Protein AF-X0W8U8-F1 (afdb_monomer_lite)

Foldseek 3Di:
DVVQLCVPVVLVPPPDPDPVVNVVVVVVSVVVLVVLVVVLVVCVVVDPQDQDDDPVDDDPDHDSLSSQLVVQLVVCCVPVQVVVVVPPVSVPDDPVVVVVCSNVVSNDD

Structure (mmCIF, N/CA/C/O backbone):
data_AF-X0W8U8-F1
#
_entry.id   AF-X0W8U8-F1
#
loop_
_atom_site.group_PDB
_atom_site.id
_atom_site.type_symbol
_atom_site.label_atom_id
_atom_site.label_alt_id
_atom_site.label_comp_id
_atom_site.label_asym_id
_atom_site.label_entity_id
_atom_site.label_seq_id
_atom_site.pdbx_PDB_ins_code
_atom_site.Cartn_x
_atom_site.Cartn_y
_atom_site.Cartn_z
_atom_site.occupancy
_atom_site.B_iso_or_equiv
_atom_site.auth_seq_id
_atom_site.auth_comp_id
_atom_site.auth_asym_id
_atom_site.auth_atom_id
_atom_site.pdbx_PDB_model_num
ATOM 1 N N . THR A 1 1 ? 5.059 -10.165 -7.908 1.00 59.38 1 THR A N 1
ATOM 2 C CA . THR A 1 1 ? 5.815 -10.692 -9.081 1.00 59.38 1 THR A CA 1
ATOM 3 C C . THR A 1 1 ? 6.487 -9.554 -9.841 1.00 59.38 1 THR 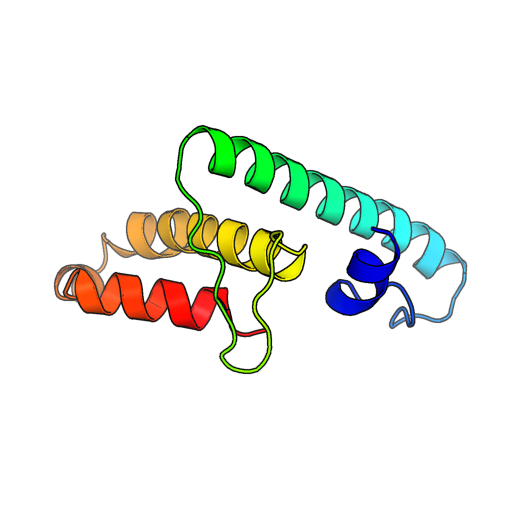A C 1
ATOM 5 O O . THR A 1 1 ? 6.141 -8.402 -9.612 1.00 59.38 1 THR A O 1
ATOM 8 N N . PHE A 1 2 ? 7.438 -9.831 -10.752 1.00 62.16 2 PHE A N 1
ATOM 9 C CA . PHE A 1 2 ? 8.121 -8.790 -11.560 1.00 62.16 2 PHE A CA 1
ATOM 10 C C . PHE A 1 2 ? 7.129 -7.910 -12.346 1.00 62.16 2 PHE A C 1
ATOM 12 O O . PHE A 1 2 ? 7.348 -6.720 -12.541 1.00 62.16 2 PHE A O 1
ATOM 19 N N . GLN A 1 3 ? 5.986 -8.496 -12.709 1.00 68.25 3 GLN A N 1
ATOM 20 C CA . GLN A 1 3 ? 4.838 -7.826 -13.316 1.00 68.25 3 GLN A CA 1
ATOM 21 C C . GLN A 1 3 ? 4.245 -6.703 -12.451 1.00 68.25 3 GLN A C 1
ATOM 23 O O . GLN A 1 3 ? 3.898 -5.645 -12.963 1.00 68.25 3 GLN A O 1
ATOM 28 N N . GLU A 1 4 ? 4.177 -6.891 -11.136 1.00 69.50 4 GLU A N 1
ATOM 29 C CA . GLU A 1 4 ? 3.630 -5.886 -10.219 1.00 69.50 4 GLU A CA 1
ATOM 30 C C . GLU A 1 4 ? 4.602 -4.724 -9.990 1.00 69.50 4 GLU A C 1
ATOM 32 O O . GLU A 1 4 ? 4.179 -3.572 -9.919 1.00 69.50 4 GLU A O 1
ATOM 37 N N . VAL A 1 5 ? 5.909 -5.010 -9.934 1.00 67.62 5 VAL A N 1
ATOM 38 C CA . VAL A 1 5 ? 6.968 -3.983 -9.895 1.00 67.62 5 VAL A CA 1
ATOM 39 C C . VAL A 1 5 ? 6.882 -3.114 -11.151 1.00 67.62 5 VAL A C 1
ATOM 41 O O . VAL A 1 5 ? 6.940 -1.890 -11.095 1.00 67.62 5 VAL A O 1
ATOM 44 N N . ARG A 1 6 ? 6.682 -3.757 -12.298 1.00 68.56 6 ARG A N 1
ATOM 45 C CA . ARG A 1 6 ? 6.540 -3.114 -13.598 1.00 68.56 6 ARG A CA 1
ATOM 46 C C . ARG A 1 6 ? 5.324 -2.188 -13.667 1.00 68.56 6 ARG A C 1
ATOM 48 O O . ARG A 1 6 ? 5.495 -1.015 -13.988 1.00 68.56 6 ARG A O 1
ATOM 55 N N . ALA A 1 7 ? 4.155 -2.682 -13.260 1.00 69.81 7 ALA A N 1
ATOM 56 C CA . ALA A 1 7 ? 2.890 -1.951 -13.315 1.00 69.81 7 ALA A CA 1
ATOM 57 C C . ALA A 1 7 ? 2.771 -0.810 -12.288 1.00 69.81 7 ALA A C 1
ATOM 59 O O . ALA A 1 7 ? 2.192 0.228 -12.594 1.00 69.81 7 ALA A O 1
ATOM 60 N N . HIS A 1 8 ? 3.301 -0.982 -11.072 1.00 70.88 8 HIS A N 1
ATOM 61 C CA . HIS A 1 8 ? 3.064 -0.036 -9.971 1.00 70.88 8 HIS A CA 1
ATOM 62 C C . HIS A 1 8 ? 4.269 0.834 -9.603 1.00 70.88 8 HIS A C 1
ATOM 64 O O . HIS A 1 8 ? 4.091 1.863 -8.955 1.00 70.88 8 HIS A O 1
ATOM 70 N N . LEU A 1 9 ? 5.487 0.447 -9.994 1.00 68.69 9 LEU A N 1
ATOM 71 C CA . LEU A 1 9 ? 6.717 1.185 -9.676 1.00 68.69 9 LEU A CA 1
ATOM 72 C C . LEU A 1 9 ? 7.404 1.777 -10.917 1.00 68.69 9 LEU A C 1
ATOM 74 O O . LEU A 1 9 ? 8.492 2.337 -10.801 1.00 68.69 9 LEU A O 1
ATOM 78 N N . GLY A 1 10 ? 6.783 1.678 -12.100 1.00 64.81 10 GLY A N 1
ATOM 79 C CA . GLY A 1 10 ? 7.294 2.291 -13.331 1.00 64.81 10 GLY A CA 1
ATOM 80 C C . GLY A 1 10 ? 8.600 1.669 -13.833 1.00 64.81 10 GLY A C 1
ATOM 81 O O . GLY A 1 10 ? 9.409 2.347 -14.464 1.00 64.81 10 GLY A O 1
ATOM 82 N N . PHE A 1 11 ? 8.823 0.384 -13.540 1.00 64.69 11 PHE A N 1
ATOM 83 C CA . PHE A 1 11 ? 10.043 -0.338 -13.924 1.00 64.69 11 PHE A CA 1
ATOM 84 C C . PHE A 1 11 ? 10.153 -0.563 -15.441 1.00 64.69 11 PHE A C 1
ATOM 86 O O . PHE A 1 11 ? 11.242 -0.776 -15.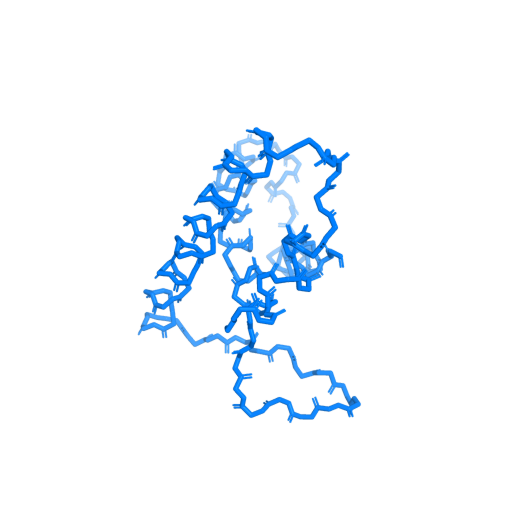960 1.00 64.69 11 PHE A O 1
ATOM 93 N N . GLU A 1 12 ? 9.023 -0.514 -16.149 1.00 64.00 12 GLU A N 1
ATOM 94 C CA . GLU A 1 12 ? 8.924 -0.744 -17.595 1.00 64.00 12 GLU A CA 1
ATOM 95 C C . GLU A 1 12 ? 9.443 0.429 -18.430 1.00 64.00 12 GLU A C 1
ATOM 97 O O . GLU A 1 12 ? 10.142 0.243 -19.423 1.00 64.00 12 GLU A O 1
ATOM 102 N N . THR A 1 13 ? 9.128 1.647 -17.992 1.00 64.06 13 THR A N 1
ATOM 103 C CA . THR A 1 13 ? 9.486 2.900 -18.662 1.00 64.06 13 THR A CA 1
ATOM 104 C C . THR A 1 13 ? 10.127 3.843 -17.648 1.00 64.06 13 THR A C 1
ATOM 106 O O . THR A 1 13 ? 9.466 4.755 -17.136 1.00 64.06 13 THR A O 1
ATOM 109 N N . PRO A 1 14 ? 11.411 3.634 -17.307 1.00 64.44 14 PRO A N 1
ATOM 110 C CA . PRO A 1 14 ? 12.125 4.562 -16.449 1.00 64.44 14 PRO A CA 1
ATOM 111 C C . PRO A 1 14 ? 12.130 5.951 -17.099 1.00 64.44 14 PRO A C 1
ATOM 113 O O . PRO A 1 14 ? 12.434 6.102 -18.279 1.00 64.44 14 PRO A O 1
ATOM 116 N N . ARG A 1 15 ? 11.847 6.997 -16.312 1.00 65.81 15 ARG A N 1
ATOM 117 C CA . ARG A 1 15 ? 11.816 8.405 -16.773 1.00 65.81 15 ARG A CA 1
ATOM 118 C C . ARG A 1 15 ? 13.130 8.871 -17.423 1.00 65.81 15 ARG A C 1
ATOM 120 O O . ARG A 1 15 ? 13.188 9.940 -18.022 1.00 65.81 15 ARG A O 1
ATOM 127 N N . GLN A 1 16 ? 14.207 8.116 -17.239 1.00 64.19 16 GLN A N 1
ATOM 128 C CA . GLN A 1 16 ? 15.525 8.364 -17.799 1.00 64.19 16 GLN A CA 1
ATOM 129 C C . GLN A 1 16 ? 15.933 7.151 -18.640 1.00 64.19 16 GLN A C 1
ATOM 131 O O . GLN A 1 16 ? 16.105 6.063 -18.099 1.00 64.19 16 GLN A O 1
ATOM 136 N N . TYR A 1 17 ? 16.140 7.360 -19.940 1.00 67.69 17 TYR A N 1
ATOM 137 C CA . TYR A 1 17 ? 16.497 6.306 -20.903 1.00 67.69 17 TYR A CA 1
ATOM 138 C C . TYR A 1 17 ? 17.997 5.964 -20.928 1.00 67.69 17 TYR A C 1
ATOM 140 O O . TYR A 1 17 ? 18.446 5.144 -21.723 1.00 67.69 17 TYR A O 1
ATOM 148 N N . VAL A 1 18 ? 18.803 6.588 -20.064 1.00 73.75 18 VAL A N 1
ATOM 149 C CA . VAL A 1 18 ? 20.249 6.349 -20.009 1.00 73.75 18 VAL A CA 1
ATOM 150 C C . VAL A 1 18 ? 20.531 5.113 -19.157 1.00 73.75 18 VAL A C 1
ATOM 152 O O . VAL A 1 18 ? 20.131 5.064 -17.993 1.00 73.75 18 VAL A O 1
ATOM 155 N N . ALA A 1 19 ? 21.290 4.151 -19.693 1.00 69.94 19 ALA A N 1
ATOM 156 C CA . ALA A 1 19 ? 21.614 2.884 -19.022 1.00 69.94 19 ALA A CA 1
ATOM 157 C C . ALA A 1 19 ? 22.120 3.080 -17.580 1.00 69.94 19 ALA A C 1
ATOM 159 O O . ALA A 1 19 ? 21.669 2.420 -16.648 1.00 69.94 19 ALA A O 1
ATOM 160 N N . LYS A 1 20 ? 22.991 4.072 -17.364 1.00 70.69 20 LYS A N 1
ATOM 161 C CA . LYS A 1 20 ? 23.553 4.403 -16.045 1.00 70.69 20 LYS A CA 1
ATOM 162 C C . LYS A 1 20 ? 22.501 4.843 -15.017 1.00 70.69 20 LYS A C 1
ATOM 164 O O . LYS A 1 20 ? 22.718 4.676 -13.820 1.00 70.69 20 LYS A O 1
ATOM 169 N N . SER A 1 21 ? 21.391 5.428 -15.461 1.00 67.38 21 SER A N 1
ATOM 170 C CA . SER A 1 21 ? 20.275 5.816 -14.594 1.00 67.38 21 SER A CA 1
ATOM 171 C C . SER A 1 21 ? 19.401 4.609 -14.258 1.00 67.38 21 SER A C 1
ATOM 173 O O . SER A 1 21 ? 19.066 4.425 -13.093 1.00 67.38 21 SER A O 1
ATOM 175 N N . VAL A 1 22 ? 19.132 3.735 -15.234 1.00 68.75 22 VAL A N 1
ATOM 176 C CA . VAL A 1 22 ? 18.366 2.490 -15.036 1.00 68.75 22 VAL A CA 1
ATOM 177 C C . VAL A 1 22 ? 19.071 1.539 -14.066 1.00 68.75 22 VAL A C 1
ATOM 179 O O . VAL A 1 22 ? 18.443 1.041 -13.134 1.00 68.75 22 VAL A O 1
ATOM 182 N N . LEU A 1 23 ? 20.390 1.352 -14.208 1.00 75.38 23 LEU A N 1
ATOM 183 C CA . LEU A 1 23 ? 21.175 0.505 -13.298 1.00 75.38 23 LEU A CA 1
ATOM 184 C C . LEU A 1 23 ? 21.179 1.007 -11.844 1.00 75.38 23 LEU A C 1
ATOM 186 O O . LEU A 1 23 ? 21.432 0.222 -10.936 1.00 75.38 23 LEU A O 1
ATOM 190 N N . ARG A 1 24 ? 20.900 2.295 -11.607 1.00 77.06 24 ARG A N 1
ATOM 191 C CA . ARG A 1 24 ? 20.806 2.865 -10.254 1.00 77.06 24 ARG A CA 1
ATOM 192 C C . ARG A 1 24 ? 19.393 2.799 -9.690 1.00 77.06 24 ARG A C 1
ATOM 194 O O . ARG A 1 24 ? 19.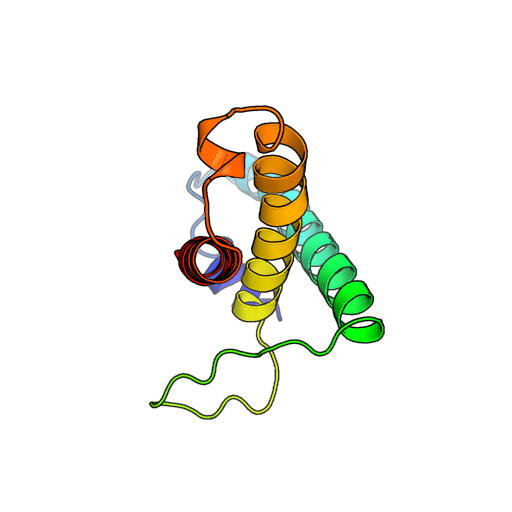233 2.561 -8.499 1.00 77.06 24 ARG A O 1
ATOM 201 N N . THR A 1 25 ? 18.368 3.015 -10.512 1.00 78.94 25 THR A N 1
ATOM 202 C CA . THR A 1 25 ? 16.975 3.048 -10.044 1.00 78.94 25 THR A CA 1
ATOM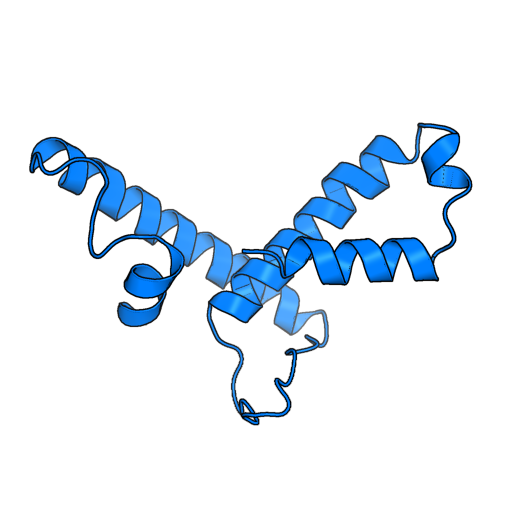 203 C C . THR A 1 25 ? 16.390 1.653 -9.866 1.00 78.94 25 THR A C 1
ATOM 205 O O . THR A 1 25 ? 15.654 1.434 -8.908 1.00 78.94 25 THR A O 1
ATOM 208 N N . ALA A 1 26 ? 16.750 0.697 -10.725 1.00 78.31 26 ALA A N 1
ATOM 209 C CA . ALA A 1 26 ? 16.261 -0.676 -10.655 1.00 78.31 26 ALA A CA 1
ATOM 210 C C . ALA A 1 26 ? 16.502 -1.361 -9.290 1.00 78.31 26 ALA A C 1
ATOM 212 O O . ALA A 1 26 ? 15.527 -1.839 -8.703 1.00 78.31 26 ALA A O 1
ATOM 213 N N . PRO A 1 27 ? 17.729 -1.382 -8.723 1.00 82.88 27 PRO A N 1
ATOM 214 C CA . PRO A 1 27 ? 17.956 -1.996 -7.415 1.00 82.88 27 PRO A CA 1
ATOM 215 C C . PRO A 1 27 ? 17.211 -1.268 -6.289 1.00 82.88 27 PRO A C 1
ATOM 217 O O . PRO A 1 27 ? 16.681 -1.919 -5.393 1.00 82.88 27 PRO A O 1
ATOM 220 N N . CYS A 1 28 ? 17.091 0.062 -6.352 1.00 84.75 28 CYS A N 1
ATOM 221 C CA . CYS A 1 28 ? 16.330 0.832 -5.365 1.00 84.75 28 CYS A CA 1
ATOM 222 C C . CYS A 1 28 ? 14.828 0.514 -5.410 1.00 84.75 28 CYS A C 1
ATOM 224 O O . CYS A 1 28 ? 14.201 0.375 -4.361 1.00 84.75 28 CYS A O 1
ATOM 226 N N . LEU A 1 29 ? 14.247 0.362 -6.605 1.00 82.38 29 LEU A N 1
ATOM 227 C CA . LEU A 1 29 ? 12.838 -0.005 -6.773 1.00 82.38 29 LEU A CA 1
ATOM 228 C C . LEU A 1 29 ? 12.558 -1.435 -6.295 1.00 82.38 29 LEU A C 1
ATOM 230 O O . LEU A 1 29 ? 11.558 -1.665 -5.620 1.00 82.38 29 LEU A O 1
ATOM 234 N N . LEU A 1 30 ? 13.452 -2.385 -6.588 1.00 84.56 30 LEU A N 1
ATOM 235 C CA . LEU A 1 30 ? 13.349 -3.762 -6.088 1.00 84.56 30 LEU A CA 1
ATOM 236 C C . LEU A 1 30 ? 13.537 -3.837 -4.566 1.00 84.56 30 LEU A C 1
ATOM 238 O O . LEU A 1 30 ? 12.842 -4.601 -3.891 1.00 84.56 30 LEU A O 1
ATOM 242 N N . GLY A 1 31 ? 14.428 -3.010 -4.015 1.00 87.12 31 GLY A N 1
ATOM 243 C CA . GLY A 1 31 ? 14.585 -2.835 -2.574 1.00 87.12 31 GLY A CA 1
ATOM 244 C C . GLY A 1 31 ? 13.306 -2.302 -1.930 1.00 87.12 31 GLY A C 1
ATOM 245 O O . GLY A 1 31 ? 12.808 -2.892 -0.975 1.00 87.12 31 GLY A O 1
ATOM 246 N N . LEU A 1 32 ? 12.716 -1.244 -2.497 1.00 88.00 32 LEU A N 1
ATOM 247 C CA . LEU A 1 32 ? 11.451 -0.683 -2.019 1.00 88.00 32 LEU A CA 1
ATOM 248 C C . LEU A 1 32 ? 10.307 -1.701 -2.098 1.00 88.00 32 LEU A C 1
ATOM 250 O O . LEU A 1 32 ? 9.567 -1.853 -1.130 1.00 88.00 32 LEU A O 1
ATOM 254 N N . PHE A 1 33 ? 10.190 -2.427 -3.214 1.00 86.12 33 PHE A N 1
ATOM 255 C CA . PHE A 1 33 ? 9.223 -3.515 -3.367 1.00 86.12 33 PHE A CA 1
ATOM 256 C C . PHE A 1 33 ? 9.378 -4.555 -2.251 1.00 86.12 33 PHE A C 1
ATOM 258 O O . PHE A 1 33 ? 8.400 -4.904 -1.594 1.00 86.12 33 PHE A O 1
ATOM 265 N N . SER A 1 34 ? 10.610 -4.998 -1.990 1.00 89.12 34 SER A N 1
ATOM 266 C CA . SER A 1 34 ? 10.908 -5.975 -0.938 1.00 89.12 34 SER A CA 1
ATOM 267 C C . SER A 1 34 ? 10.519 -5.460 0.449 1.00 89.12 34 SER A C 1
ATOM 269 O O . SER A 1 34 ? 9.859 -6.171 1.201 1.00 89.12 34 SER A O 1
ATOM 271 N N . VAL A 1 35 ? 10.857 -4.209 0.775 1.00 92.25 35 VAL A N 1
ATOM 272 C CA . VAL A 1 35 ? 10.500 -3.585 2.060 1.00 92.25 35 VAL A CA 1
ATOM 273 C C . VAL A 1 35 ? 8.983 -3.494 2.230 1.00 92.25 35 VAL A C 1
ATOM 275 O O . VAL A 1 35 ? 8.469 -3.855 3.286 1.00 92.25 35 VAL A O 1
ATOM 278 N N . VAL A 1 36 ? 8.253 -3.062 1.198 1.00 90.50 36 VAL A N 1
ATOM 279 C CA . VAL A 1 36 ? 6.782 -2.997 1.233 1.00 90.50 36 VAL A CA 1
ATOM 280 C C . VAL A 1 36 ? 6.188 -4.386 1.465 1.00 90.50 36 VAL A C 1
ATOM 282 O O . VAL A 1 36 ? 5.334 -4.535 2.336 1.00 90.50 36 VAL A O 1
ATOM 285 N N . CYS A 1 37 ? 6.671 -5.407 0.753 1.00 89.44 37 CYS A N 1
ATOM 286 C CA . CYS A 1 37 ? 6.223 -6.788 0.928 1.00 89.44 37 CYS A CA 1
ATOM 287 C C . CYS A 1 37 ? 6.508 -7.325 2.337 1.00 89.44 37 CYS A C 1
ATOM 289 O O . CYS A 1 37 ? 5.641 -7.978 2.910 1.00 89.44 37 CYS A O 1
ATOM 291 N N . LEU A 1 38 ? 7.675 -7.028 2.919 1.00 91.50 38 LEU A N 1
ATOM 292 C CA . LEU A 1 38 ? 8.026 -7.448 4.280 1.00 91.50 38 LEU A CA 1
ATOM 293 C C . LEU A 1 38 ? 7.147 -6.778 5.339 1.00 91.50 38 LEU A C 1
ATOM 295 O O . LEU A 1 38 ? 6.613 -7.459 6.212 1.00 91.50 38 LEU A O 1
ATOM 299 N N . ILE A 1 39 ? 6.952 -5.457 5.248 1.00 90.50 39 ILE A N 1
ATOM 300 C CA . ILE A 1 39 ? 6.070 -4.728 6.173 1.00 90.50 39 ILE A CA 1
ATOM 301 C C . ILE A 1 39 ? 4.642 -5.252 6.046 1.00 90.50 39 ILE A C 1
ATOM 303 O O . ILE A 1 39 ? 3.967 -5.456 7.054 1.00 90.50 39 ILE A O 1
ATOM 307 N N . PHE A 1 40 ? 4.184 -5.480 4.814 1.00 89.44 40 PHE A N 1
ATOM 308 C CA . PHE A 1 40 ? 2.872 -6.051 4.571 1.00 89.44 40 PHE A CA 1
ATOM 309 C C . PHE A 1 40 ? 2.758 -7.435 5.204 1.00 89.44 40 PHE A C 1
ATOM 311 O O . PHE A 1 40 ? 1.848 -7.631 5.998 1.00 89.44 40 PHE A O 1
ATOM 318 N N . ALA A 1 41 ? 3.699 -8.345 4.937 1.00 89.19 41 ALA A N 1
ATOM 319 C CA . ALA A 1 41 ? 3.728 -9.695 5.495 1.00 89.19 41 ALA A CA 1
ATOM 320 C C . ALA A 1 41 ? 3.667 -9.695 7.028 1.00 89.19 41 ALA A C 1
ATOM 322 O O . ALA A 1 41 ? 2.837 -10.389 7.602 1.00 89.19 41 ALA A O 1
ATOM 323 N N . GLU A 1 42 ? 4.473 -8.878 7.704 1.00 89.69 42 GLU A N 1
ATOM 324 C CA . GLU A 1 42 ? 4.416 -8.776 9.168 1.00 89.69 42 GLU A CA 1
ATOM 325 C C . GLU A 1 42 ? 3.092 -8.173 9.657 1.00 89.69 42 GLU A C 1
ATOM 327 O O . GLU A 1 42 ? 2.526 -8.612 10.660 1.00 89.69 42 GLU A O 1
ATOM 332 N N . HIS A 1 43 ? 2.525 -7.217 8.917 1.00 86.75 43 HIS A N 1
ATOM 333 C CA . HIS A 1 43 ? 1.216 -6.671 9.250 1.00 86.75 43 HIS A CA 1
ATOM 334 C C . HIS A 1 43 ? 0.092 -7.712 9.121 1.00 86.75 43 HIS A C 1
ATOM 336 O O . HIS A 1 43 ? -0.777 -7.758 9.993 1.00 86.75 43 HIS A O 1
ATOM 342 N N . THR A 1 44 ? 0.125 -8.571 8.093 1.00 85.69 44 THR A N 1
ATOM 343 C CA . THR A 1 44 ? -0.901 -9.606 7.849 1.00 85.69 44 THR A CA 1
ATOM 344 C C . THR A 1 44 ? -0.947 -10.659 8.954 1.00 85.69 44 THR A C 1
ATOM 346 O O . THR A 1 44 ? -2.007 -11.219 9.230 1.00 85.69 44 THR A O 1
ATOM 349 N N . ARG A 1 45 ? 0.194 -10.916 9.608 1.00 84.38 45 ARG A N 1
ATOM 350 C CA . ARG A 1 45 ? 0.307 -11.889 10.705 1.00 84.38 45 ARG A CA 1
ATOM 351 C C . ARG A 1 45 ? -0.418 -11.422 11.959 1.00 84.38 45 ARG A C 1
ATOM 353 O O . ARG A 1 45 ? -1.026 -12.232 12.651 1.00 84.38 45 ARG A O 1
ATOM 360 N N . CYS A 1 46 ? -0.365 -10.123 12.237 1.00 80.69 46 CYS A N 1
ATOM 361 C CA . CYS A 1 46 ? -0.961 -9.535 13.434 1.00 80.69 46 CYS A CA 1
ATOM 362 C C . CYS A 1 46 ? -2.377 -8.989 13.196 1.00 80.69 46 CYS A C 1
ATOM 364 O O . CYS A 1 46 ? -3.153 -8.874 14.140 1.00 80.69 46 CYS A O 1
ATOM 366 N N . HIS A 1 47 ? -2.715 -8.617 11.957 1.00 77.56 47 HIS A N 1
ATOM 367 C CA . HIS A 1 47 ? -3.971 -7.949 11.626 1.00 77.56 47 HIS A CA 1
ATOM 368 C C . HIS A 1 47 ? -4.626 -8.559 10.391 1.00 77.56 47 HIS A C 1
ATOM 370 O O . HIS A 1 47 ? -3.992 -8.816 9.369 1.00 77.56 47 HIS A O 1
ATOM 376 N N . ARG A 1 48 ? -5.949 -8.722 10.462 1.00 72.88 48 ARG A N 1
ATOM 377 C CA . ARG A 1 48 ? -6.750 -9.185 9.330 1.00 72.88 48 ARG A CA 1
ATOM 378 C C . ARG A 1 48 ? -6.830 -8.067 8.290 1.00 72.88 48 ARG A C 1
ATOM 380 O O . ARG A 1 48 ? -7.424 -7.021 8.550 1.00 72.88 48 ARG A O 1
ATOM 387 N N . ILE A 1 49 ? -6.230 -8.279 7.124 1.00 69.94 49 ILE A N 1
ATOM 388 C CA . ILE A 1 49 ? -6.252 -7.286 6.046 1.00 69.94 49 ILE A CA 1
ATOM 389 C C . ILE A 1 49 ? -7.639 -7.248 5.423 1.00 69.94 49 ILE A C 1
ATOM 391 O O . ILE A 1 49 ? -8.192 -8.279 5.037 1.00 69.94 49 ILE A O 1
ATOM 395 N N . GLN A 1 50 ? -8.171 -6.044 5.256 1.00 66.12 50 GLN A N 1
ATOM 396 C CA . GLN A 1 50 ? -9.311 -5.823 4.382 1.00 66.12 50 GLN A CA 1
ATOM 397 C C . GLN A 1 50 ? -8.807 -5.633 2.954 1.00 66.12 50 GLN A C 1
ATOM 399 O O . GLN A 1 50 ? -8.440 -4.532 2.551 1.00 66.12 50 GLN A O 1
ATOM 404 N N . VAL A 1 51 ? -8.760 -6.727 2.193 1.00 65.81 51 VAL A N 1
ATOM 405 C CA . VAL A 1 51 ? -8.540 -6.657 0.745 1.00 65.81 51 VAL A CA 1
ATOM 406 C C . VAL A 1 51 ? -9.777 -6.013 0.132 1.00 65.81 51 VAL A C 1
ATOM 408 O O . VAL A 1 51 ? -10.896 -6.505 0.322 1.00 65.81 51 VAL A O 1
ATOM 411 N N . ARG A 1 52 ? -9.602 -4.895 -0.580 1.00 65.62 52 ARG A N 1
ATOM 412 C CA . ARG A 1 52 ? -10.727 -4.228 -1.233 1.00 65.62 52 ARG A CA 1
ATOM 413 C C . ARG A 1 52 ? -11.197 -5.112 -2.383 1.00 65.62 52 ARG A C 1
ATOM 415 O O . ARG A 1 52 ? -10.497 -5.287 -3.376 1.00 65.62 52 ARG A O 1
ATOM 422 N N . ARG A 1 53 ? -12.405 -5.659 -2.255 1.00 62.84 53 ARG A N 1
ATOM 423 C CA . ARG A 1 53 ? -13.086 -6.287 -3.386 1.00 62.84 53 ARG A CA 1
ATOM 424 C C . ARG A 1 53 ? -13.580 -5.183 -4.305 1.00 62.84 53 ARG A C 1
ATOM 426 O O . ARG A 1 53 ? -14.398 -4.358 -3.909 1.00 62.84 53 ARG A O 1
ATOM 433 N N . THR A 1 54 ? -13.065 -5.155 -5.521 1.00 62.97 54 THR A N 1
ATOM 434 C CA . THR A 1 54 ? -13.724 -4.451 -6.616 1.00 62.97 54 THR A CA 1
ATOM 435 C C . THR A 1 54 ? -14.948 -5.258 -7.024 1.00 62.97 54 THR A C 1
ATOM 437 O O . THR A 1 54 ? -14.838 -6.469 -7.192 1.00 62.97 54 THR A O 1
ATOM 440 N N . GLU A 1 55 ? -16.099 -4.615 -7.204 1.00 63.25 55 GLU A N 1
ATOM 441 C CA . GLU A 1 55 ? -17.342 -5.312 -7.584 1.00 63.25 55 GLU A CA 1
ATOM 442 C C . GLU A 1 55 ? -17.213 -6.073 -8.911 1.00 63.25 55 GLU A C 1
ATOM 444 O O . GLU A 1 55 ? -17.874 -7.083 -9.119 1.00 63.25 55 GLU A O 1
ATOM 449 N N . TRP A 1 56 ? -16.295 -5.630 -9.772 1.00 67.56 56 TRP A N 1
ATOM 450 C CA . TRP A 1 56 ? -16.030 -6.237 -11.072 1.00 67.56 56 TRP A CA 1
ATOM 451 C C . TRP A 1 56 ? -15.159 -7.502 -11.019 1.00 67.56 56 TRP A C 1
ATOM 453 O O . TRP A 1 56 ? -15.117 -8.258 -11.985 1.00 67.56 56 TRP A O 1
ATOM 463 N N . TYR A 1 57 ? -14.431 -7.735 -9.919 1.00 63.75 57 TYR A N 1
ATOM 464 C CA . TYR A 1 57 ? -13.541 -8.891 -9.800 1.00 63.75 57 TYR A CA 1
ATOM 465 C C . TYR A 1 57 ? -13.304 -9.278 -8.339 1.00 63.75 57 TYR A C 1
ATOM 467 O O . TYR A 1 57 ? -12.741 -8.511 -7.550 1.00 63.75 57 TYR A O 1
ATOM 475 N N . VAL A 1 58 ? -13.692 -10.503 -7.983 1.00 68.06 58 VAL A N 1
ATOM 476 C CA . VAL A 1 58 ? -13.382 -11.078 -6.673 1.00 68.06 58 VAL A CA 1
ATOM 477 C C . VAL A 1 58 ? -11.928 -11.536 -6.693 1.00 68.06 58 VAL A C 1
ATOM 479 O O . VAL A 1 58 ? -11.597 -12.583 -7.243 1.00 68.06 58 VAL A O 1
ATOM 482 N N . LYS A 1 59 ? -11.041 -10.738 -6.098 1.00 69.88 59 LYS A N 1
ATOM 483 C CA . LYS A 1 59 ? -9.654 -11.150 -5.872 1.00 69.88 59 LYS A CA 1
ATOM 484 C C . LYS A 1 59 ? -9.607 -12.210 -4.769 1.00 69.88 59 LYS A C 1
ATOM 486 O O . LYS A 1 59 ? -10.053 -11.952 -3.651 1.00 69.88 59 LYS A O 1
ATOM 491 N N . ALA A 1 60 ? -9.076 -13.388 -5.096 1.00 72.00 60 ALA A N 1
ATOM 492 C CA . ALA A 1 60 ? -8.844 -14.467 -4.135 1.00 72.00 60 ALA A CA 1
ATOM 493 C C . ALA A 1 60 ? -7.620 -14.193 -3.244 1.00 72.00 60 ALA A C 1
ATOM 495 O O . ALA A 1 60 ? -7.606 -14.582 -2.079 1.00 72.00 60 ALA A O 1
ATOM 496 N N . GLU A 1 61 ? -6.630 -13.472 -3.777 1.00 78.00 61 GLU A N 1
ATOM 497 C CA . GLU A 1 61 ? -5.359 -13.186 -3.112 1.00 78.00 61 GLU A CA 1
ATOM 498 C C . GLU A 1 61 ? -5.047 -11.678 -3.136 1.00 78.00 61 GLU A C 1
ATOM 500 O O . GLU A 1 61 ? -5.409 -10.993 -4.101 1.00 78.00 61 GLU A O 1
ATOM 505 N N . PRO A 1 62 ? -4.400 -11.137 -2.084 1.00 80.00 62 PRO A N 1
ATOM 506 C CA . PRO A 1 62 ? -3.972 -9.739 -2.049 1.00 80.00 62 PRO A CA 1
ATOM 507 C C . PRO A 1 62 ? -2.874 -9.472 -3.090 1.00 80.00 62 PRO A C 1
ATOM 509 O O . PRO A 1 62 ? -1.892 -10.209 -3.156 1.00 80.00 62 PRO A O 1
ATOM 512 N N . THR A 1 63 ? -3.004 -8.393 -3.868 1.00 84.88 63 THR A N 1
ATOM 513 C CA . THR A 1 63 ? -1.979 -7.973 -4.844 1.00 84.88 63 THR A CA 1
ATOM 514 C C . THR A 1 63 ? -0.992 -6.981 -4.231 1.00 84.88 63 THR A C 1
ATOM 516 O O . THR A 1 63 ? -1.229 -6.412 -3.163 1.00 84.88 63 THR A O 1
ATOM 519 N N . PHE A 1 64 ? 0.112 -6.687 -4.923 1.00 83.56 64 PHE A N 1
ATOM 520 C CA . PHE A 1 64 ? 1.058 -5.655 -4.478 1.00 83.56 64 PHE A CA 1
ATOM 521 C C . PHE A 1 64 ? 0.408 -4.272 -4.302 1.00 83.56 64 PHE A C 1
ATOM 523 O O . PHE A 1 64 ? 0.802 -3.507 -3.426 1.00 83.56 64 PHE A O 1
ATOM 530 N N . SER A 1 65 ? -0.619 -3.950 -5.091 1.00 82.44 65 SER A N 1
ATOM 531 C CA . SER A 1 65 ? -1.413 -2.724 -4.921 1.00 82.44 65 SER A CA 1
ATOM 532 C C . SER A 1 65 ? -2.148 -2.700 -3.572 1.00 82.44 65 SER A C 1
ATOM 534 O O . SER A 1 65 ? -2.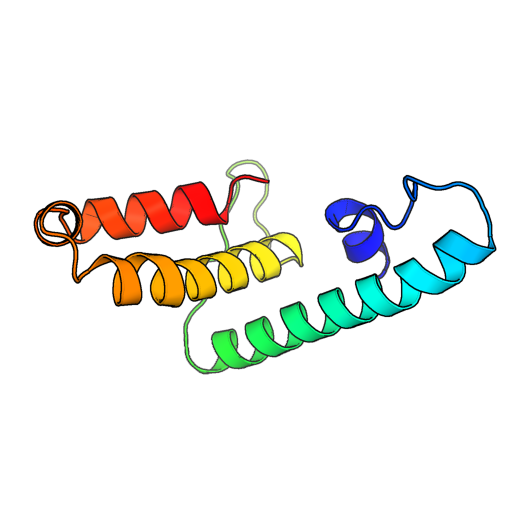215 -1.662 -2.919 1.00 82.44 65 SER A O 1
ATOM 536 N N . ASP A 1 66 ? -2.651 -3.850 -3.117 1.00 84.62 66 ASP A N 1
ATOM 537 C CA . ASP A 1 66 ? -3.255 -3.976 -1.788 1.00 84.62 66 ASP A CA 1
ATOM 538 C C . ASP A 1 66 ? -2.176 -3.850 -0.698 1.00 84.62 66 ASP A C 1
ATOM 540 O O . ASP A 1 66 ? -2.387 -3.188 0.321 1.00 84.62 66 ASP A O 1
ATOM 544 N N . ALA A 1 67 ? -0.983 -4.404 -0.948 1.00 88.31 67 ALA A N 1
ATOM 545 C CA . ALA A 1 67 ? 0.158 -4.289 -0.047 1.00 88.31 67 ALA A CA 1
ATOM 546 C C . ALA A 1 67 ? 0.631 -2.839 0.129 1.00 88.31 67 ALA A C 1
ATOM 548 O O . ALA A 1 67 ? 0.774 -2.366 1.259 1.00 88.31 67 ALA A O 1
ATOM 549 N N . ILE A 1 68 ? 0.825 -2.095 -0.965 1.00 87.19 68 ILE A N 1
ATOM 550 C CA . ILE A 1 68 ? 1.267 -0.698 -0.896 1.00 87.19 68 ILE A CA 1
ATOM 551 C C . ILE A 1 68 ? 0.197 0.201 -0.263 1.00 87.19 68 ILE A C 1
ATOM 553 O O . ILE A 1 68 ? 0.547 1.098 0.506 1.00 87.19 68 ILE A O 1
ATOM 557 N N . ALA A 1 69 ? -1.093 -0.063 -0.509 1.00 87.12 69 ALA A N 1
ATOM 558 C CA . ALA A 1 69 ? -2.191 0.657 0.131 1.00 87.12 69 ALA A CA 1
ATOM 559 C C . ALA A 1 69 ? -2.217 0.405 1.648 1.00 87.12 69 ALA A C 1
ATOM 561 O O . ALA A 1 69 ? -2.276 1.352 2.434 1.00 87.12 69 ALA A O 1
ATOM 562 N N . ALA A 1 70 ? -2.080 -0.852 2.081 1.00 87.56 70 ALA A N 1
ATOM 563 C CA . ALA A 1 70 ? -2.020 -1.204 3.497 1.00 87.56 70 ALA A CA 1
ATOM 564 C C . ALA A 1 70 ? -0.817 -0.554 4.201 1.00 87.56 70 ALA A C 1
ATOM 566 O O . ALA A 1 70 ? -0.972 0.072 5.252 1.00 87.56 70 ALA A O 1
ATOM 567 N N . VAL A 1 71 ? 0.371 -0.624 3.593 1.00 88.69 71 VAL A N 1
ATOM 568 C CA . VAL A 1 71 ? 1.579 0.019 4.129 1.00 88.69 71 VAL A CA 1
ATOM 569 C C . VAL A 1 71 ? 1.400 1.538 4.194 1.00 88.69 71 VAL A C 1
ATOM 571 O O . VAL A 1 71 ? 1.684 2.145 5.226 1.00 88.69 71 VAL A O 1
ATOM 574 N N . ARG A 1 72 ? 0.846 2.171 3.154 1.00 87.81 72 ARG A N 1
ATOM 575 C CA . ARG A 1 72 ? 0.554 3.612 3.155 1.00 87.81 72 ARG A CA 1
ATOM 576 C C . ARG A 1 72 ? -0.405 3.990 4.285 1.00 87.81 72 ARG A C 1
ATOM 578 O O . ARG A 1 72 ? -0.136 4.947 5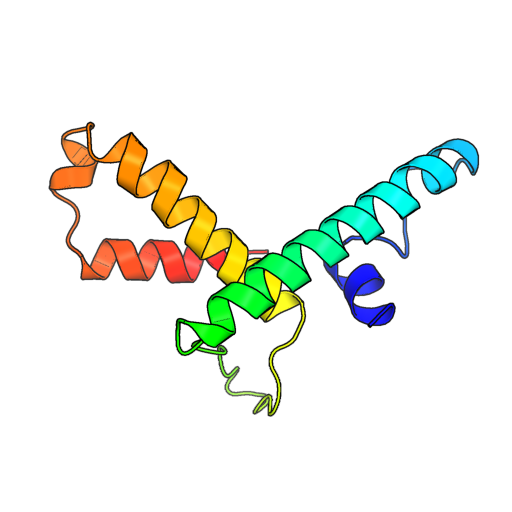.008 1.00 87.81 72 ARG A O 1
ATOM 585 N N . ARG A 1 73 ? -1.472 3.214 4.487 1.00 86.44 73 ARG A N 1
ATOM 586 C CA . ARG A 1 73 ? -2.434 3.412 5.579 1.00 86.44 73 ARG A CA 1
ATOM 587 C C . ARG A 1 73 ? -1.752 3.381 6.949 1.00 86.44 73 ARG A C 1
ATOM 589 O O . ARG A 1 73 ? -2.011 4.260 7.770 1.00 86.44 73 ARG A O 1
ATOM 596 N N . LEU A 1 74 ? -0.848 2.422 7.172 1.00 87.19 74 LEU A N 1
ATOM 597 C CA . LEU A 1 74 ? -0.052 2.331 8.401 1.00 87.19 74 LEU A CA 1
ATOM 598 C C . LEU A 1 74 ? 0.810 3.571 8.610 1.00 87.19 74 LEU A C 1
ATOM 600 O O . LEU A 1 74 ? 0.780 4.170 9.687 1.00 87.19 74 LEU A O 1
ATOM 604 N N . PHE A 1 75 ? 1.535 3.989 7.571 1.00 86.75 75 PHE A N 1
ATOM 605 C CA . PHE A 1 75 ? 2.351 5.193 7.642 1.00 86.75 75 PHE A CA 1
ATOM 606 C C . PHE A 1 75 ? 1.505 6.411 7.981 1.00 86.75 75 PHE A C 1
ATOM 608 O O . PHE A 1 75 ? 1.889 7.163 8.861 1.00 86.75 75 PHE A O 1
ATOM 615 N N . TRP A 1 76 ? 0.348 6.592 7.352 1.00 84.94 76 TRP A N 1
ATOM 616 C CA . TRP A 1 76 ? -0.494 7.772 7.551 1.00 84.94 76 TRP A CA 1
ATOM 617 C C . TRP A 1 76 ? -1.142 7.801 8.930 1.00 84.94 76 TRP A C 1
ATOM 619 O O . TRP A 1 76 ? -1.247 8.860 9.548 1.00 84.94 76 TRP A O 1
ATOM 629 N N . GLN A 1 77 ? -1.519 6.639 9.457 1.00 82.88 77 GLN A N 1
ATOM 630 C CA . GLN A 1 77 ? -1.970 6.522 10.837 1.00 82.88 77 GLN A CA 1
ATOM 631 C C . GLN A 1 77 ? -0.867 6.967 11.814 1.00 82.88 77 GLN A C 1
ATOM 633 O O . GLN A 1 77 ? -1.130 7.762 12.716 1.00 82.88 77 GLN A O 1
ATOM 638 N N . LYS A 1 78 ? 0.376 6.526 11.590 1.00 83.00 78 LYS A N 1
ATOM 639 C CA . LYS A 1 78 ? 1.535 6.862 12.432 1.00 83.00 78 LYS A CA 1
ATOM 640 C C . LYS A 1 78 ? 2.065 8.286 12.239 1.00 83.00 78 LYS A C 1
ATOM 642 O O . LYS A 1 78 ? 2.496 8.922 13.191 1.00 83.00 78 LYS A O 1
ATOM 647 N N . THR A 1 79 ? 2.066 8.826 11.026 1.00 80.56 79 THR A N 1
ATOM 648 C CA . THR A 1 79 ? 2.648 10.147 10.750 1.00 80.56 79 THR A CA 1
ATOM 649 C C . THR A 1 79 ? 1.624 11.257 10.861 1.00 80.56 79 THR A C 1
ATOM 651 O O . THR A 1 79 ? 1.897 12.248 11.526 1.00 80.56 79 THR A O 1
ATOM 654 N N . ILE A 1 80 ? 0.448 11.106 10.254 1.00 74.81 80 ILE A N 1
ATOM 655 C CA . ILE A 1 80 ? -0.574 12.153 10.240 1.00 74.81 80 ILE A CA 1
ATOM 656 C C . ILE A 1 80 ? -1.361 12.096 11.540 1.00 74.81 80 ILE A C 1
ATOM 658 O O . ILE A 1 80 ? -1.443 13.093 12.242 1.00 74.81 80 ILE A O 1
ATOM 662 N N . PHE A 1 81 ? -1.911 10.945 11.921 1.00 72.25 81 PHE A N 1
ATOM 663 C CA . PHE A 1 81 ? -2.812 10.926 13.073 1.00 72.25 81 PHE A CA 1
ATOM 664 C C . PHE A 1 81 ? -2.091 10.924 14.419 1.00 72.25 81 PHE A C 1
ATOM 666 O O . PHE A 1 81 ? -2.562 11.618 15.311 1.00 72.25 81 PHE A O 1
ATOM 673 N N . GLU A 1 82 ? -0.951 10.249 14.589 1.00 73.00 82 GLU A N 1
ATOM 674 C CA . GLU A 1 82 ? -0.212 10.347 15.861 1.00 73.00 82 GLU A CA 1
ATOM 675 C C . GLU A 1 82 ? 0.513 11.697 16.005 1.00 73.00 82 GLU A C 1
ATOM 677 O O . GLU A 1 82 ? 0.396 12.325 17.057 1.00 73.00 82 GLU A O 1
ATOM 682 N N . LYS A 1 83 ? 1.179 12.219 14.958 1.00 71.31 83 LYS A N 1
ATOM 683 C CA . LYS A 1 83 ? 1.892 13.512 15.062 1.00 71.31 83 LYS A CA 1
ATOM 684 C C . LYS A 1 83 ? 1.005 14.745 14.870 1.00 71.31 83 LYS A C 1
ATOM 686 O O . LYS A 1 83 ? 1.302 15.780 15.452 1.00 71.31 83 LYS A O 1
ATOM 691 N N . ALA A 1 84 ? -0.081 14.691 14.095 1.00 65.38 84 ALA A N 1
ATOM 692 C CA . ALA A 1 84 ? -0.992 15.837 13.949 1.00 65.38 84 ALA A CA 1
ATOM 693 C C . ALA A 1 84 ? -2.115 15.858 15.000 1.00 65.38 84 ALA A C 1
ATOM 695 O O . ALA A 1 84 ? -2.811 16.866 15.113 1.00 65.38 84 ALA A O 1
ATOM 696 N N . SER A 1 85 ? -2.265 14.812 15.830 1.00 60.12 85 SER A N 1
ATOM 697 C CA . SER A 1 85 ? -3.190 14.804 16.986 1.00 60.12 85 SER A CA 1
ATOM 698 C C . SER A 1 85 ? -2.920 15.943 17.984 1.00 60.12 85 SER A C 1
ATOM 700 O O . SER A 1 85 ? -3.822 16.366 18.713 1.00 60.12 85 SER A O 1
ATOM 702 N N . TYR A 1 86 ? -1.710 16.513 17.981 1.00 62.53 86 TYR A N 1
ATOM 703 C CA . TYR A 1 86 ? -1.386 17.704 18.770 1.00 62.53 86 TYR A CA 1
ATOM 704 C C . TYR A 1 86 ? -2.117 18.970 18.282 1.00 62.53 86 TYR A C 1
ATOM 706 O O . TYR A 1 86 ? -2.329 19.895 19.065 1.00 62.53 86 TYR A O 1
ATOM 714 N N . HIS A 1 87 ? -2.587 19.004 17.030 1.00 68.56 87 HIS A N 1
ATOM 715 C CA . HIS A 1 87 ? -3.326 20.133 16.471 1.00 68.56 87 HIS A CA 1
ATOM 716 C C . HIS A 1 87 ? -4.830 20.031 16.793 1.00 68.56 87 HIS A C 1
ATOM 718 O O . HIS A 1 87 ? -5.486 19.028 16.500 1.00 68.56 87 HIS A O 1
ATOM 724 N N . LYS A 1 88 ? -5.420 21.095 17.366 1.00 67.81 88 LYS A N 1
ATOM 725 C CA . LYS A 1 88 ? -6.823 21.122 17.851 1.00 67.81 88 LYS A CA 1
ATOM 726 C C . LYS A 1 88 ? -7.860 20.676 16.808 1.00 67.81 88 LYS A C 1
ATOM 728 O O . LYS A 1 88 ? -8.868 20.079 17.180 1.00 67.81 88 LYS A O 1
ATOM 733 N N . GLY A 1 89 ? -7.613 20.938 15.523 1.00 70.69 89 GLY A N 1
ATOM 734 C CA . GLY A 1 89 ? -8.494 20.519 14.424 1.00 70.69 89 GLY A CA 1
ATOM 735 C C . GLY A 1 89 ? -8.608 18.996 14.273 1.00 70.69 89 GLY A C 1
ATOM 736 O O . GLY A 1 89 ? -9.706 18.483 14.077 1.00 70.69 89 GLY A O 1
ATOM 737 N N . PHE A 1 90 ? -7.510 18.257 14.465 1.00 69.69 90 PHE A N 1
ATOM 738 C CA . PHE A 1 90 ? -7.511 16.795 14.352 1.00 69.69 90 PHE A CA 1
ATOM 739 C C . PHE A 1 90 ? -8.200 16.128 15.540 1.00 69.69 90 PHE A C 1
ATOM 741 O O . PHE A 1 90 ? -8.897 15.134 15.348 1.00 69.69 90 PHE A O 1
ATOM 748 N N . LYS A 1 91 ? -8.106 16.700 16.751 1.00 70.00 91 LYS A N 1
ATOM 749 C CA . LYS A 1 91 ? -8.830 16.190 17.933 1.00 70.00 91 LYS A CA 1
ATOM 750 C C . LYS A 1 91 ? -10.349 16.187 17.749 1.00 70.00 91 LYS A C 1
ATOM 752 O O . LYS A 1 91 ? -11.000 15.279 18.251 1.00 70.00 91 LYS A O 1
ATOM 757 N N . LYS A 1 92 ? -10.897 17.146 16.993 1.00 77.81 92 LYS A N 1
ATOM 758 C CA . LYS A 1 92 ? -12.338 17.239 16.698 1.00 77.81 92 LYS A CA 1
ATOM 759 C C . LYS A 1 92 ? -12.822 16.241 15.642 1.00 77.81 92 LYS A C 1
ATOM 761 O O . LYS A 1 92 ? -14.026 16.062 15.493 1.00 77.81 92 LYS A O 1
ATOM 766 N N . LEU A 1 93 ? -11.914 15.598 14.904 1.00 78.44 93 LEU A N 1
ATOM 767 C CA . LEU A 1 93 ? -12.296 14.671 13.843 1.00 78.44 93 LEU A CA 1
ATOM 768 C C . LEU A 1 93 ? -12.831 13.361 14.433 1.00 78.44 93 LEU A C 1
ATOM 770 O O . LEU A 1 93 ? -12.122 12.706 15.203 1.00 78.44 93 LEU A O 1
ATOM 774 N N . SER A 1 94 ? -14.040 12.958 14.035 1.00 83.00 94 SER A N 1
ATOM 775 C CA . SER A 1 94 ? -14.655 11.711 14.500 1.00 83.00 94 SER A CA 1
ATOM 776 C C . SER A 1 94 ? -13.852 10.481 14.040 1.00 83.00 94 SER A C 1
ATOM 778 O O . SER A 1 94 ? -13.293 10.494 12.940 1.00 83.00 94 SER A O 1
ATOM 780 N N . PRO A 1 95 ? -13.809 9.385 14.824 1.00 80.19 95 PRO A N 1
ATOM 781 C CA . PRO A 1 95 ? -13.063 8.178 14.453 1.00 80.19 95 PRO A CA 1
ATOM 782 C C . PRO A 1 95 ? -13.486 7.595 13.098 1.00 80.19 95 PRO A C 1
ATOM 784 O O . PRO A 1 95 ? -12.646 7.134 12.330 1.00 80.19 95 PRO A O 1
ATOM 787 N N . LYS A 1 96 ? -14.784 7.681 12.771 1.00 84.38 96 LYS A N 1
ATOM 788 C CA . LYS A 1 96 ? -15.329 7.238 11.481 1.00 84.38 96 LYS A CA 1
ATOM 789 C C . LYS A 1 96 ? -14.751 8.036 10.314 1.00 84.38 96 LYS A C 1
ATOM 791 O O . LYS A 1 96 ? -14.302 7.437 9.346 1.00 84.38 96 LYS A O 1
ATOM 796 N N . LEU A 1 97 ? -14.709 9.367 10.423 1.00 83.12 97 LEU A N 1
ATOM 797 C CA . LEU A 1 97 ? -14.163 10.220 9.366 1.00 83.12 97 LEU A CA 1
ATOM 798 C C . LEU A 1 97 ? -12.647 10.033 9.215 1.00 83.12 97 LEU A C 1
ATOM 800 O O . LEU A 1 97 ? -12.144 10.039 8.098 1.00 83.12 97 LEU A O 1
ATOM 804 N N . ARG A 1 98 ? -11.921 9.802 10.318 1.00 81.75 98 ARG A N 1
ATOM 805 C CA . ARG A 1 98 ? -10.483 9.482 10.267 1.00 81.75 98 ARG A CA 1
ATOM 806 C C . ARG A 1 98 ? -10.222 8.195 9.490 1.00 81.75 98 ARG A C 1
ATOM 808 O O . ARG A 1 98 ? -9.362 8.191 8.618 1.00 81.75 98 ARG A O 1
ATOM 815 N N . ASN A 1 99 ? -10.975 7.134 9.784 1.00 83.25 99 ASN A N 1
ATOM 816 C CA . ASN A 1 99 ? -10.856 5.863 9.070 1.00 83.25 99 ASN A CA 1
ATOM 817 C C . ASN A 1 99 ? -11.239 6.013 7.598 1.00 83.25 99 ASN A C 1
ATOM 819 O O . ASN A 1 99 ? -10.490 5.564 6.744 1.00 83.25 99 ASN A O 1
ATOM 823 N N . LEU A 1 100 ? -12.324 6.735 7.303 1.00 84.00 100 LEU A N 1
ATOM 824 C CA . LEU A 1 100 ? -12.741 7.015 5.932 1.00 84.00 100 LEU A CA 1
ATOM 825 C C . LEU A 1 100 ? -11.625 7.718 5.138 1.00 84.00 100 LEU A C 1
ATOM 827 O O . LEU A 1 100 ? -11.262 7.279 4.053 1.00 84.00 100 LEU A O 1
ATOM 831 N N . LEU A 1 101 ? -11.035 8.777 5.699 1.00 82.75 101 LEU A N 1
ATOM 832 C CA . LEU A 1 101 ? -9.922 9.493 5.071 1.00 82.75 101 LEU A CA 1
ATOM 833 C C . LEU A 1 101 ? -8.694 8.597 4.889 1.00 82.75 101 LEU A C 1
ATOM 835 O O . LEU A 1 101 ? -8.077 8.627 3.828 1.00 82.75 101 LEU A O 1
ATOM 839 N N . LEU A 1 102 ? -8.347 7.791 5.895 1.00 82.75 102 LEU A N 1
ATOM 840 C CA . LEU A 1 102 ? -7.252 6.826 5.789 1.00 82.75 102 LEU A CA 1
ATOM 841 C C . LEU A 1 102 ? -7.499 5.823 4.663 1.00 82.75 102 LEU A C 1
ATOM 843 O O . LEU A 1 102 ? -6.590 5.559 3.881 1.00 82.75 102 LEU A O 1
ATOM 847 N N . ASP A 1 103 ? -8.712 5.294 4.552 1.00 82.94 103 ASP A N 1
ATOM 848 C CA . ASP A 1 103 ? -9.057 4.284 3.558 1.00 82.94 103 ASP A CA 1
ATOM 849 C C . ASP A 1 103 ? -9.058 4.880 2.141 1.00 82.94 103 ASP A C 1
ATOM 851 O O . ASP A 1 103 ? -8.431 4.316 1.250 1.00 82.94 103 ASP A O 1
ATOM 855 N N . TYR A 1 104 ? -9.647 6.062 1.928 1.00 81.25 104 TYR A N 1
ATOM 856 C CA . TYR A 1 104 ? -9.626 6.714 0.611 1.00 81.25 104 TYR A CA 1
ATOM 857 C C . TYR A 1 104 ? -8.226 7.142 0.181 1.00 81.25 104 TYR A C 1
ATOM 859 O O . TYR A 1 104 ? -7.814 6.904 -0.954 1.00 81.25 104 TYR A O 1
ATOM 867 N N . LEU A 1 105 ? -7.476 7.779 1.076 1.00 79.25 105 LEU A N 1
ATOM 868 C CA . LEU A 1 105 ? -6.198 8.363 0.699 1.00 79.25 105 LEU A CA 1
ATOM 869 C C . LEU A 1 105 ? -5.069 7.323 0.616 1.00 79.25 105 LEU A C 1
ATOM 871 O O . LEU A 1 105 ? -4.099 7.505 -0.125 1.00 79.25 105 LEU A O 1
ATOM 875 N N . SER A 1 106 ? -5.202 6.206 1.336 1.00 80.38 106 SER A N 1
ATOM 876 C CA . SER A 1 106 ? -4.296 5.068 1.171 1.00 80.38 106 SER A CA 1
ATOM 877 C C . SER A 1 106 ? -4.469 4.365 -0.180 1.00 80.38 106 SER A C 1
ATOM 879 O O . SER A 1 106 ? -3.502 3.804 -0.691 1.00 80.38 106 SER A O 1
ATOM 881 N N . GLN A 1 107 ? -5.666 4.440 -0.770 1.00 74.00 107 GLN A N 1
ATOM 882 C CA . GLN A 1 107 ? -6.022 3.781 -2.029 1.00 74.00 107 GLN A CA 1
ATOM 883 C C . GLN A 1 107 ? -5.831 4.653 -3.275 1.00 74.00 107 GLN A C 1
ATOM 885 O O . GLN A 1 107 ? -5.763 4.112 -4.373 1.00 74.00 107 GLN A O 1
ATOM 890 N N . ALA A 1 108 ? -5.754 5.978 -3.134 1.00 55.69 108 ALA A N 1
ATOM 891 C CA . ALA A 1 108 ? -5.525 6.878 -4.260 1.00 55.69 108 ALA A CA 1
ATOM 892 C C . ALA A 1 108 ? -4.072 6.764 -4.767 1.00 55.69 108 ALA A C 1
ATOM 894 O O . ALA A 1 108 ? -3.136 7.293 -4.154 1.00 55.69 108 ALA A O 1
ATOM 895 N N . ALA A 1 109 ? -3.883 6.052 -5.875 1.00 49.50 109 ALA A N 1
ATOM 896 C CA . ALA A 1 109 ? -2.689 6.064 -6.715 1.00 49.50 109 ALA A CA 1
ATOM 897 C C . ALA A 1 109 ? -3.122 5.944 -8.177 1.00 49.50 109 ALA A C 1
ATOM 899 O O . ALA A 1 109 ? -3.990 5.083 -8.447 1.00 49.50 109 ALA A O 1
#

Organism: NCBI:txid412755

Sequence (109 aa):
TFQEVRAHLGFETPRQYVAKSVLRTAPCLLGLFSVVCLIFAEHTRCHRIQVRRTEWYVKAEPTFSDAIAAVRRLFWQKTIFEKASYHKGFKKLSPKLRNLLLDYLSQAA

Radius of gyration: 16.76 Å; chains: 1; bounding box: 41×36×40 Å

pLDDT: mean 76.33, std 9.61, range [49.5, 92.25]

Secondary structure (DSSP, 8-state):
-HHHHHHHH--SS-S---HHHHHHHHHHHHHHHHHHHHHHHHHHHHS------BTTB--SS--HHHHHHHHHHHHHIIIIIHHHTTSHHHHTS-HHHHHHHHHHHHH--